Protein AF-A0A957KN33-F1 (afdb_monomer)

Radius of gyration: 26.56 Å; Cα contacts (8 Å, |Δi|>4): 123; chains: 1; bounding box: 56×55×75 Å

Nearest PDB structures (foldseek):
  5yep-assembly1_A  TM=6.067E-01  e=7.619E-02  Shewanella oneidensis MR-1
  9f9u-assembly1_A  TM=5.924E-01  e=4.567E-01  Saccharolobus solfataricus P2
  5hx2-assembly1_E  TM=5.439E-01  e=9.474E-01  Tequatrovirus T4
  9fjl-assembly1_A  TM=5.019E-01  e=8.866E-01  Sulfolobus acidocaldarius DSM 639
  8v3w-assembly1_U  TM=3.384E-01  e=5.573E-01  Clostridioides difficile

Sequence (151 aa):
WGPATGALTLFITNFLAILLAGGITFMLGGLGRLAYTGDSQRMRRRSFLLIIFGTLLIAIPLSVTSYQAIDRSLETRAASQDVTAWLDGTTHSMVRVDVYGDRVLATVEGSGELRPLRDLANQLAVTLERPVRVDLRTIPSQVESSGSESP

Foldseek 3Di:
DDPVVVVVLVVVLVVLVVVVVVVVCCVVVCVVVVPDDDDDPVVVVVVVVVVVVSCCVNVVSVVVVVVVVVVQVVLQVLLVVLVQVQCPPHQKDWDGWGDDPQEIETEIEGDDDGDPVVVSQVVSCVSVVHRHDYDYHYHYDDDDDDDDDDD

Structure (mmCIF, N/CA/C/O backbone):
data_AF-A0A957KN33-F1
#
_entry.id   AF-A0A957KN33-F1
#
loop_
_atom_site.group_PDB
_atom_site.id
_atom_site.type_symbol
_atom_site.label_atom_id
_atom_site.label_alt_id
_atom_site.label_comp_id
_atom_site.label_asym_id
_atom_site.label_entity_id
_atom_site.label_seq_id
_atom_site.pdbx_PDB_ins_code
_atom_site.Cartn_x
_atom_site.Cartn_y
_atom_site.Cartn_z
_atom_site.occupancy
_atom_site.B_iso_or_equiv
_atom_site.auth_seq_id
_atom_site.auth_comp_id
_atom_site.auth_asym_id
_atom_site.auth_atom_id
_atom_site.pdbx_PDB_model_num
ATOM 1 N N . TRP A 1 1 ? 3.793 -15.470 -1.473 1.00 41.25 1 TRP A N 1
ATOM 2 C CA . TRP A 1 1 ? 4.701 -15.369 -2.634 1.00 41.25 1 TRP A CA 1
ATOM 3 C C . TRP A 1 1 ? 5.765 -14.329 -2.316 1.00 41.25 1 TRP A C 1
ATOM 5 O O . TRP A 1 1 ? 5.426 -13.270 -1.809 1.00 41.25 1 TRP A O 1
ATOM 15 N N . GLY A 1 2 ? 7.039 -14.721 -2.396 1.00 45.97 2 GLY A N 1
ATOM 16 C CA . GLY A 1 2 ? 8.109 -14.218 -1.527 1.00 45.97 2 GLY A CA 1
ATOM 17 C C . GLY A 1 2 ? 8.541 -12.757 -1.756 1.00 45.97 2 GLY A C 1
ATOM 18 O O . GLY A 1 2 ? 8.674 -12.336 -2.905 1.00 45.97 2 GLY A O 1
ATOM 19 N N . PRO A 1 3 ? 8.880 -12.005 -0.690 1.00 56.25 3 PRO A N 1
ATOM 20 C CA . PRO A 1 3 ? 9.523 -10.683 -0.771 1.00 56.25 3 PRO A CA 1
ATOM 21 C C . PRO A 1 3 ? 10.746 -10.634 -1.711 1.00 56.25 3 PRO A C 1
ATOM 23 O O . PRO A 1 3 ? 11.038 -9.599 -2.309 1.00 56.25 3 PRO A O 1
ATOM 26 N N . ALA A 1 4 ? 11.417 -11.777 -1.902 1.00 58.41 4 ALA A N 1
ATOM 27 C CA . ALA A 1 4 ? 12.562 -11.947 -2.795 1.00 58.41 4 ALA A CA 1
ATOM 28 C C . ALA A 1 4 ? 12.271 -11.570 -4.261 1.00 58.41 4 ALA A C 1
ATOM 30 O O . ALA A 1 4 ? 13.113 -10.957 -4.911 1.00 58.41 4 ALA A O 1
ATOM 31 N N . THR A 1 5 ? 11.074 -11.867 -4.778 1.00 61.34 5 THR A N 1
ATOM 32 C CA . THR A 1 5 ? 10.698 -11.529 -6.165 1.00 61.34 5 THR A CA 1
ATOM 33 C C . THR A 1 5 ? 10.551 -10.019 -6.384 1.00 61.34 5 THR A C 1
ATOM 35 O O . THR A 1 5 ? 10.922 -9.509 -7.442 1.00 61.34 5 THR A O 1
ATOM 38 N N . GLY A 1 6 ? 10.079 -9.280 -5.373 1.00 65.88 6 GLY A N 1
ATOM 39 C CA . GLY A 1 6 ? 9.975 -7.818 -5.435 1.00 65.88 6 GLY A CA 1
ATOM 40 C C . GLY A 1 6 ? 11.347 -7.142 -5.412 1.00 65.88 6 GLY A C 1
ATOM 41 O O . GLY A 1 6 ? 11.636 -6.293 -6.254 1.00 65.88 6 GLY A O 1
ATOM 42 N N . ALA A 1 7 ? 12.225 -7.584 -4.506 1.00 72.38 7 ALA A N 1
ATOM 43 C CA . ALA A 1 7 ? 13.596 -7.084 -4.418 1.00 72.38 7 ALA A CA 1
ATOM 44 C C . ALA A 1 7 ? 14.404 -7.369 -5.697 1.00 72.38 7 ALA A C 1
ATOM 46 O O . ALA A 1 7 ? 15.104 -6.485 -6.186 1.00 72.38 7 ALA A O 1
ATOM 47 N N . LEU A 1 8 ? 14.255 -8.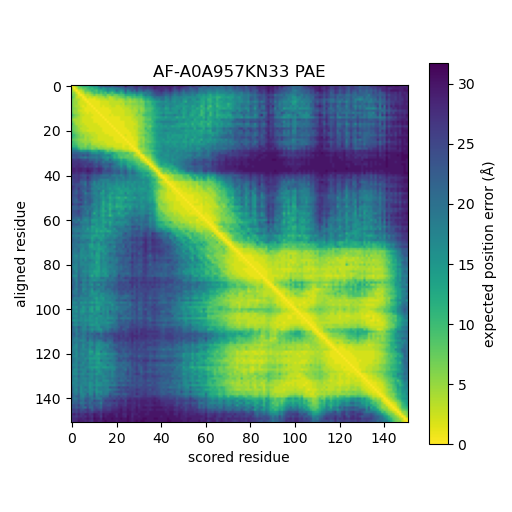563 -6.283 1.00 72.00 8 LEU A N 1
ATOM 48 C CA . LEU A 1 8 ? 14.900 -8.933 -7.546 1.00 72.00 8 LEU A CA 1
ATOM 49 C C . LEU A 1 8 ? 14.434 -8.049 -8.712 1.00 72.00 8 LEU A C 1
ATOM 51 O O . LEU A 1 8 ? 15.248 -7.616 -9.522 1.00 72.00 8 LEU A O 1
ATOM 55 N N . THR A 1 9 ? 13.137 -7.746 -8.782 1.00 75.19 9 THR A N 1
ATOM 56 C CA . THR A 1 9 ? 12.571 -6.896 -9.843 1.00 75.19 9 THR A CA 1
ATOM 57 C C . THR A 1 9 ? 13.095 -5.462 -9.745 1.00 75.19 9 THR A C 1
ATOM 59 O O . THR A 1 9 ? 13.512 -4.880 -10.750 1.00 75.19 9 THR A O 1
ATOM 62 N N . LEU A 1 10 ? 13.142 -4.902 -8.532 1.00 76.38 10 LEU A N 1
ATOM 63 C CA . LEU A 1 10 ? 13.709 -3.574 -8.287 1.00 76.38 10 LEU A CA 1
ATOM 64 C C . LEU A 1 10 ? 15.208 -3.551 -8.608 1.00 76.38 10 LEU A C 1
ATOM 66 O O . LEU A 1 10 ? 15.672 -2.631 -9.281 1.00 76.38 10 LEU A O 1
ATOM 70 N N . PHE A 1 11 ? 15.944 -4.587 -8.198 1.00 73.81 11 PHE A N 1
ATOM 71 C CA . PHE A 1 11 ? 17.362 -4.745 -8.512 1.00 73.81 11 PHE A CA 1
ATOM 72 C C . PHE A 1 11 ? 17.612 -4.769 -10.022 1.00 73.81 11 PHE A C 1
ATOM 74 O O . PHE A 1 11 ? 18.421 -3.987 -10.510 1.00 73.81 11 PHE A O 1
ATOM 81 N N . ILE A 1 12 ? 16.886 -5.603 -10.773 1.00 75.81 12 ILE A N 1
ATOM 82 C CA . ILE A 1 12 ? 17.022 -5.687 -12.234 1.00 75.81 12 ILE A CA 1
ATOM 83 C C . ILE A 1 12 ? 16.705 -4.336 -12.881 1.00 75.81 12 ILE A C 1
ATOM 85 O O . ILE A 1 12 ? 17.443 -3.895 -13.757 1.00 75.81 12 ILE A O 1
ATOM 89 N N . THR A 1 13 ? 15.661 -3.645 -12.420 1.00 74.50 13 THR A N 1
ATO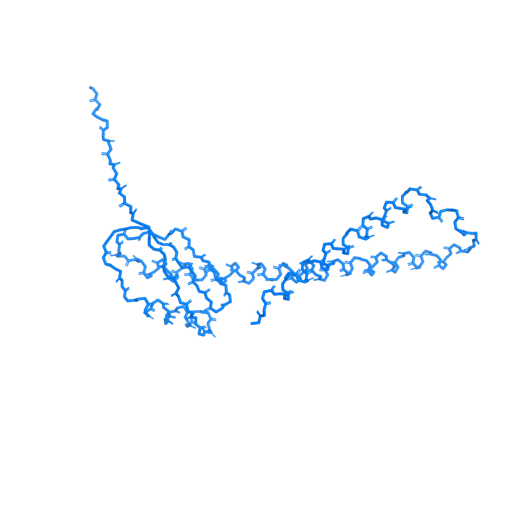M 90 C CA . THR A 1 13 ? 15.278 -2.330 -12.956 1.00 74.50 13 THR A CA 1
ATOM 91 C C . THR A 1 13 ? 16.373 -1.287 -12.719 1.00 74.50 13 THR A C 1
ATOM 93 O O . THR A 1 13 ? 16.763 -0.572 -13.643 1.00 74.50 13 THR A O 1
ATOM 96 N N . ASN A 1 14 ? 16.908 -1.220 -11.497 1.00 76.69 14 ASN A N 1
ATOM 97 C CA . ASN A 1 14 ? 17.968 -0.280 -11.140 1.00 76.69 14 ASN A CA 1
ATOM 98 C C . ASN A 1 14 ? 19.281 -0.591 -11.881 1.00 76.69 14 ASN A C 1
ATOM 100 O O . ASN A 1 14 ? 19.891 0.304 -12.463 1.00 76.69 14 ASN A O 1
ATOM 104 N N . PHE A 1 15 ? 19.662 -1.869 -11.946 1.00 75.25 15 PHE A N 1
ATOM 105 C CA . PHE A 1 15 ? 20.829 -2.347 -12.687 1.00 75.25 15 PHE A CA 1
ATOM 106 C C . PHE A 1 15 ? 20.764 -1.950 -14.167 1.00 75.25 15 PHE A C 1
ATOM 108 O O . PHE A 1 15 ? 21.731 -1.438 -14.731 1.00 75.25 15 PHE A O 1
ATOM 115 N N . LEU A 1 16 ? 19.600 -2.117 -14.791 1.00 74.44 16 LEU A N 1
ATOM 116 C CA . LEU A 1 16 ? 19.396 -1.807 -16.201 1.00 74.44 16 LEU A CA 1
ATOM 117 C C . LEU A 1 16 ? 19.427 -0.304 -16.492 1.00 74.44 16 LEU A C 1
ATOM 119 O O . LEU A 1 16 ? 19.989 0.114 -17.506 1.00 74.44 16 LEU A O 1
ATOM 123 N N . ALA A 1 17 ? 18.881 0.509 -15.583 1.00 76.19 17 ALA A N 1
ATOM 124 C CA . ALA A 1 17 ? 18.968 1.963 -15.660 1.00 76.19 17 ALA A CA 1
ATOM 125 C C . ALA A 1 17 ? 20.428 2.445 -15.607 1.00 76.19 17 ALA A C 1
ATOM 127 O O . ALA A 1 17 ? 20.815 3.299 -16.405 1.00 76.19 17 ALA A O 1
ATOM 128 N N . ILE A 1 18 ? 21.257 1.856 -14.734 1.00 75.62 18 ILE A N 1
ATOM 129 C CA . ILE A 1 18 ? 22.694 2.166 -14.649 1.00 7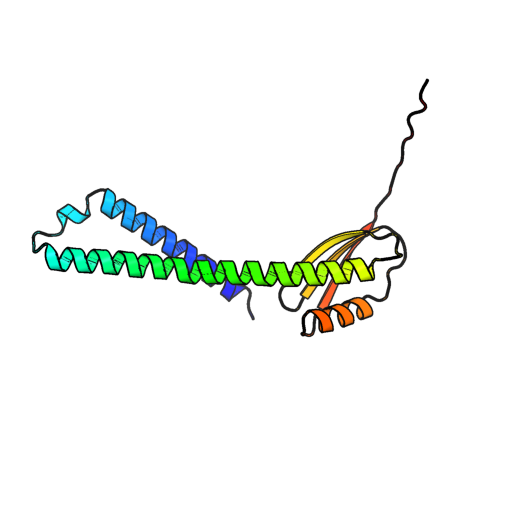5.62 18 ILE A CA 1
ATOM 130 C C . ILE A 1 18 ? 23.419 1.760 -15.936 1.00 75.62 18 ILE A C 1
ATOM 132 O O . ILE A 1 18 ? 24.187 2.557 -16.475 1.00 75.62 18 ILE A O 1
ATOM 136 N N . LEU A 1 19 ? 23.159 0.560 -16.470 1.00 73.44 19 LEU A N 1
ATOM 137 C CA . LEU A 1 19 ? 23.760 0.116 -17.734 1.00 73.44 19 LEU A CA 1
ATOM 138 C C . LEU A 1 19 ? 23.410 1.051 -18.899 1.00 73.44 19 LEU A C 1
ATOM 140 O O . LEU A 1 19 ? 24.278 1.369 -19.712 1.00 73.44 19 LEU A O 1
ATOM 144 N N . LEU A 1 20 ? 22.165 1.530 -18.966 1.00 71.44 20 LEU A N 1
ATOM 145 C CA . LEU A 1 20 ? 21.734 2.478 -19.993 1.00 71.44 20 LEU A CA 1
ATOM 146 C C . LEU A 1 20 ? 22.341 3.866 -19.804 1.00 71.44 20 LEU A C 1
ATOM 148 O O . LEU A 1 20 ? 22.833 4.437 -20.774 1.00 71.44 20 LEU A O 1
ATOM 152 N N . ALA A 1 21 ? 22.373 4.392 -18.579 1.00 72.62 21 ALA A N 1
ATOM 153 C CA . ALA A 1 21 ? 23.037 5.660 -18.285 1.00 72.62 21 ALA A CA 1
ATOM 154 C C . ALA A 1 21 ? 24.532 5.601 -18.642 1.00 72.62 21 ALA A C 1
ATOM 156 O O . ALA A 1 21 ? 25.053 6.514 -19.286 1.00 72.62 21 ALA A O 1
ATOM 157 N N . GLY A 1 22 ? 25.203 4.493 -18.309 1.00 66.56 22 GLY A N 1
ATOM 158 C CA . GLY A 1 22 ? 26.578 4.215 -18.712 1.00 66.56 22 GLY A CA 1
ATOM 159 C C . GLY A 1 22 ? 26.726 4.177 -20.232 1.00 66.56 22 GLY A C 1
ATOM 160 O O . GLY A 1 22 ? 27.554 4.899 -20.779 1.00 66.56 22 GLY A O 1
ATOM 161 N N . GLY A 1 23 ? 25.879 3.419 -20.932 1.00 69.50 23 GLY A N 1
ATOM 162 C CA . GLY A 1 23 ? 25.887 3.325 -22.395 1.00 69.50 23 GLY A CA 1
ATOM 163 C C . GLY A 1 23 ? 25.672 4.670 -23.097 1.00 69.50 23 GLY A C 1
ATOM 164 O O . GLY A 1 23 ? 26.407 5.003 -24.026 1.00 69.50 23 GLY A O 1
ATOM 165 N N . ILE A 1 24 ? 24.725 5.480 -22.618 1.00 68.38 24 ILE A N 1
ATOM 166 C CA . ILE A 1 24 ? 24.477 6.841 -23.118 1.00 68.38 24 ILE A CA 1
ATOM 167 C C . ILE A 1 24 ? 25.696 7.730 -22.861 1.00 68.38 24 ILE A C 1
ATOM 169 O O . ILE A 1 24 ? 26.136 8.435 -23.765 1.00 68.38 24 ILE A O 1
ATOM 173 N N . THR A 1 25 ? 26.285 7.666 -21.666 1.00 63.81 25 THR A N 1
ATOM 174 C CA . THR A 1 25 ? 27.479 8.452 -21.317 1.00 63.81 25 THR A CA 1
ATOM 175 C C . THR A 1 25 ? 28.684 8.054 -22.177 1.00 63.81 25 THR A C 1
ATOM 177 O O . THR A 1 25 ? 29.382 8.928 -22.681 1.00 63.81 25 THR A O 1
ATOM 180 N N . PHE A 1 26 ? 28.889 6.758 -22.443 1.00 64.31 26 PHE A N 1
ATOM 181 C CA . PHE A 1 26 ? 29.913 6.255 -23.371 1.00 64.31 26 PHE A CA 1
ATOM 182 C C . PHE A 1 26 ? 29.673 6.717 -24.817 1.00 64.31 26 PHE A C 1
ATOM 184 O O . PHE A 1 26 ? 30.621 7.059 -25.530 1.00 64.31 26 PHE A O 1
ATOM 191 N N . MET A 1 27 ? 28.411 6.743 -25.253 1.00 62.50 27 MET A N 1
ATOM 192 C CA . MET A 1 27 ? 28.015 7.197 -26.588 1.00 62.50 27 MET A CA 1
ATOM 193 C C . MET A 1 27 ? 28.233 8.707 -26.760 1.00 62.50 27 MET A C 1
ATOM 195 O O . MET A 1 27 ? 28.799 9.133 -27.768 1.00 62.50 27 MET A O 1
ATOM 199 N N . LEU A 1 28 ? 27.841 9.507 -25.763 1.00 62.25 28 LEU A N 1
ATOM 200 C CA . LEU A 1 28 ? 28.066 10.955 -25.722 1.00 62.25 28 LEU A CA 1
ATOM 201 C C . LEU A 1 28 ? 29.553 11.302 -25.582 1.00 62.25 28 LEU A C 1
ATOM 203 O O . LEU A 1 28 ? 30.020 12.240 -26.222 1.00 62.25 28 LEU A O 1
ATOM 207 N N . GLY A 1 29 ? 30.310 10.506 -24.822 1.00 64.06 29 GLY A N 1
ATOM 208 C CA . GLY A 1 29 ? 31.757 10.645 -24.635 1.00 64.06 29 GLY A CA 1
ATOM 209 C C . GLY A 1 29 ? 32.594 10.354 -25.886 1.00 64.06 29 GLY A C 1
ATOM 210 O O . GLY A 1 29 ? 33.813 10.478 -25.850 1.00 64.06 29 GLY A O 1
ATOM 211 N N . GLY A 1 30 ? 31.972 9.969 -27.005 1.00 56.09 30 GLY A N 1
ATOM 212 C CA . GLY A 1 30 ? 32.649 9.855 -28.298 1.00 56.09 30 GLY A CA 1
ATOM 213 C C . GLY A 1 30 ? 33.527 8.612 -28.468 1.00 56.09 30 GLY A C 1
ATOM 214 O O . GLY A 1 30 ? 34.089 8.422 -29.545 1.00 56.09 30 GLY A O 1
ATOM 215 N N . LEU A 1 31 ? 33.581 7.717 -27.478 1.00 54.41 31 LEU A N 1
ATOM 216 C CA . LEU A 1 31 ? 34.335 6.457 -27.545 1.00 54.41 31 LEU A CA 1
ATOM 217 C C . LEU A 1 31 ? 33.799 5.508 -28.634 1.00 54.41 31 LEU A C 1
ATOM 219 O O . LEU A 1 31 ? 34.552 4.718 -29.195 1.00 54.41 31 LEU A O 1
ATOM 223 N N . GLY A 1 32 ? 32.527 5.655 -29.027 1.00 51.69 32 GLY A N 1
ATOM 224 C CA . GLY A 1 32 ? 31.946 4.948 -30.175 1.00 51.69 32 GLY A CA 1
ATOM 225 C C . GLY A 1 32 ? 32.521 5.358 -31.541 1.00 51.69 32 GLY A C 1
ATOM 226 O O . GLY A 1 32 ? 32.385 4.600 -32.499 1.00 51.69 32 GLY A O 1
ATOM 227 N N . ARG A 1 33 ? 33.192 6.520 -31.653 1.00 50.16 33 ARG A N 1
ATOM 228 C CA . ARG A 1 33 ? 33.846 6.960 -32.904 1.00 50.16 33 ARG A CA 1
ATOM 229 C C . ARG A 1 33 ? 35.186 6.277 -33.158 1.00 50.16 33 ARG A C 1
ATOM 231 O O . ARG A 1 33 ? 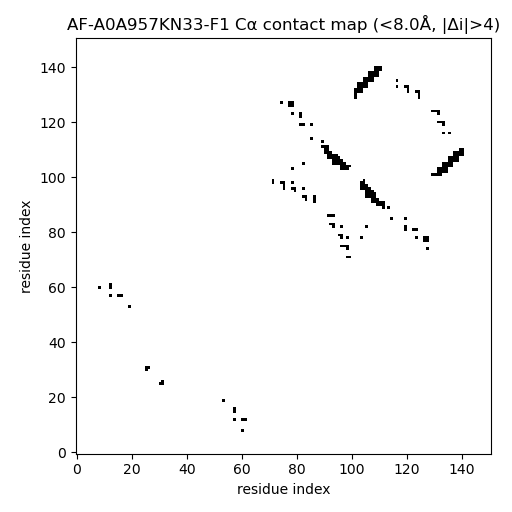35.606 6.245 -34.308 1.00 50.16 33 ARG A O 1
ATOM 238 N N . LEU A 1 34 ? 35.837 5.719 -32.131 1.00 50.84 34 LEU A N 1
ATOM 239 C CA . LEU A 1 34 ? 37.075 4.954 -32.322 1.00 50.84 34 LEU A CA 1
ATOM 240 C C . LEU A 1 34 ? 36.827 3.573 -32.945 1.00 50.84 34 LEU A C 1
ATOM 242 O O . LEU A 1 34 ? 37.780 2.936 -33.381 1.00 50.84 34 LEU A O 1
ATOM 246 N N . ALA A 1 35 ? 35.575 3.105 -32.985 1.00 50.94 35 ALA A N 1
ATOM 247 C CA . ALA A 1 35 ? 35.292 1.729 -33.353 1.00 50.94 35 ALA A CA 1
ATOM 248 C C . ALA A 1 35 ? 35.113 1.495 -34.864 1.00 50.94 35 ALA A C 1
ATOM 250 O O . ALA A 1 35 ? 35.633 0.490 -35.326 1.00 50.94 35 ALA A O 1
ATOM 251 N N . TYR A 1 36 ? 34.406 2.326 -35.654 1.00 52.56 36 TYR A N 1
ATOM 252 C CA . TYR A 1 36 ? 34.016 1.866 -37.004 1.00 52.56 36 TYR A CA 1
ATOM 253 C C . TYR A 1 36 ? 33.762 2.924 -38.092 1.00 52.56 36 TYR A C 1
ATOM 255 O O . TYR A 1 36 ? 32.920 3.814 -37.974 1.00 52.56 36 TYR A O 1
ATOM 263 N N . THR A 1 37 ? 34.435 2.690 -39.220 1.00 53.28 37 THR A N 1
ATOM 264 C CA . THR A 1 37 ? 34.276 3.274 -40.557 1.00 53.28 37 THR A CA 1
ATOM 265 C C . THR A 1 37 ? 33.320 2.379 -41.372 1.00 53.28 37 THR A C 1
ATOM 267 O O . THR A 1 37 ? 33.666 1.232 -41.641 1.00 53.28 37 THR A O 1
ATOM 270 N N . GLY A 1 38 ? 32.125 2.847 -41.773 1.00 52.72 38 GLY A N 1
ATOM 271 C CA . GLY A 1 38 ? 31.290 2.129 -42.762 1.00 52.72 38 GLY A CA 1
ATOM 272 C C . GLY A 1 38 ? 29.758 2.276 -42.662 1.00 52.72 38 GLY A C 1
ATOM 273 O O . GLY A 1 38 ? 29.147 1.852 -41.688 1.00 52.72 38 GLY A O 1
ATOM 274 N N . ASP A 1 39 ? 29.169 2.805 -43.742 1.00 56.44 39 ASP A N 1
ATOM 275 C CA . ASP A 1 39 ? 27.773 2.715 -44.232 1.00 56.44 39 ASP A CA 1
ATOM 276 C C . ASP A 1 39 ? 26.603 3.243 -43.349 1.00 56.44 39 ASP A C 1
ATOM 278 O O . ASP A 1 39 ? 26.124 2.623 -42.395 1.00 56.44 39 ASP A O 1
ATOM 282 N N . SER A 1 40 ? 26.082 4.420 -43.720 1.00 62.12 40 SER A N 1
ATOM 283 C CA . SER A 1 40 ? 25.270 5.330 -42.887 1.00 62.12 40 SER A CA 1
ATOM 284 C C . SER A 1 40 ? 23.769 5.002 -42.780 1.00 62.12 40 SER A C 1
ATOM 286 O O . SER A 1 40 ? 23.130 5.342 -41.781 1.00 62.12 40 SER A O 1
ATOM 288 N N . GLN A 1 41 ? 23.176 4.316 -43.762 1.00 5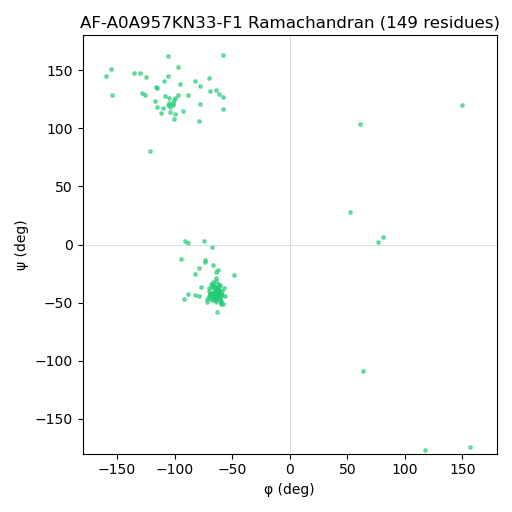7.41 41 GLN A N 1
ATOM 289 C CA . GLN A 1 41 ? 21.728 4.026 -43.800 1.00 57.41 41 GLN A CA 1
ATOM 290 C C . GLN A 1 41 ? 21.324 2.856 -42.888 1.00 57.41 41 GLN A C 1
ATOM 292 O O . GLN A 1 41 ? 20.354 2.941 -42.128 1.00 57.41 41 GLN A O 1
ATOM 297 N N . ARG A 1 42 ? 22.098 1.763 -42.906 1.00 59.28 42 ARG A N 1
ATOM 298 C CA . ARG A 1 42 ? 21.871 0.590 -42.039 1.00 59.28 42 ARG A CA 1
ATOM 299 C C . ARG A 1 42 ? 22.115 0.926 -40.567 1.00 59.28 42 ARG A C 1
ATOM 301 O O . ARG A 1 42 ? 21.413 0.417 -39.694 1.00 59.28 42 ARG A O 1
ATOM 308 N N . MET A 1 43 ? 23.051 1.838 -40.311 1.00 56.66 43 MET A N 1
ATOM 309 C CA . MET A 1 43 ? 23.360 2.354 -38.980 1.00 56.66 43 MET A CA 1
ATOM 310 C C . MET A 1 43 ? 22.172 3.111 -38.377 1.00 56.66 43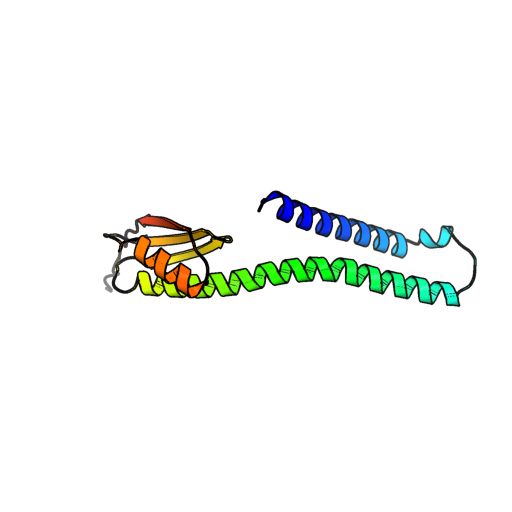 MET A C 1
ATOM 312 O O . MET A 1 43 ? 21.775 2.830 -37.250 1.00 56.66 43 MET A O 1
ATOM 316 N N . ARG A 1 44 ? 21.531 4.001 -39.150 1.00 60.84 44 ARG A N 1
ATOM 317 C CA . ARG A 1 44 ? 20.404 4.816 -38.669 1.00 60.84 44 ARG A CA 1
ATOM 318 C C . ARG A 1 44 ? 19.212 3.959 -38.230 1.00 60.84 44 ARG A C 1
ATOM 320 O O . ARG A 1 44 ? 18.615 4.224 -37.190 1.00 60.84 44 ARG A O 1
ATOM 327 N N . ARG A 1 45 ? 18.914 2.884 -38.974 1.00 64.12 45 ARG A N 1
ATOM 328 C CA . ARG A 1 45 ? 17.886 1.896 -38.591 1.00 64.12 45 ARG A CA 1
ATOM 329 C C . ARG A 1 45 ? 18.264 1.116 -37.329 1.00 64.12 45 ARG A C 1
ATOM 331 O O . ARG A 1 45 ? 17.406 0.919 -36.476 1.00 64.12 45 ARG A O 1
ATOM 338 N N . ARG A 1 46 ? 19.529 0.707 -37.176 1.00 60.78 46 ARG A N 1
ATOM 339 C CA . ARG A 1 46 ? 20.001 -0.006 -35.972 1.00 60.78 46 ARG A CA 1
ATOM 340 C C . ARG A 1 46 ? 19.968 0.872 -34.722 1.00 60.78 46 ARG A C 1
ATOM 342 O O . ARG A 1 46 ? 19.513 0.408 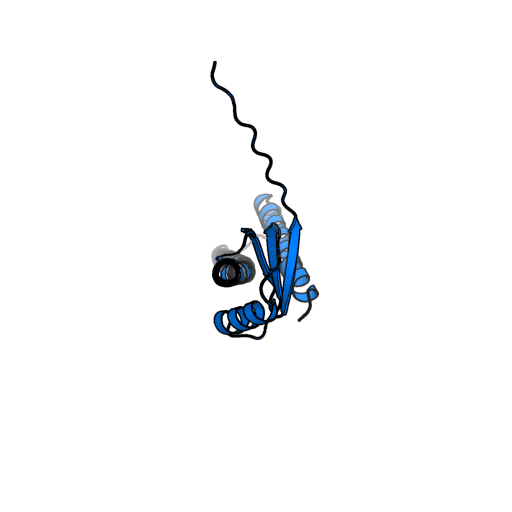-33.684 1.00 60.78 46 ARG A O 1
ATOM 349 N N . SER A 1 47 ? 20.375 2.136 -34.823 1.00 61.50 47 SER A N 1
ATOM 350 C CA . SER A 1 47 ? 20.297 3.089 -33.709 1.00 61.50 47 SER A CA 1
ATOM 351 C C . SER A 1 47 ? 18.852 3.365 -33.290 1.00 61.50 47 SER A C 1
ATOM 353 O O . SER A 1 47 ? 18.560 3.391 -32.101 1.00 61.50 47 SER A O 1
ATOM 355 N N . PHE A 1 48 ? 17.932 3.507 -34.249 1.00 67.81 48 PHE A N 1
ATOM 356 C CA . PHE A 1 48 ? 16.513 3.710 -33.947 1.00 67.81 48 PHE A CA 1
ATOM 357 C C . PHE A 1 48 ? 15.883 2.484 -33.264 1.00 67.81 48 PHE A C 1
ATOM 359 O O . PHE A 1 48 ? 15.157 2.631 -32.284 1.00 67.81 48 PHE A O 1
ATOM 366 N N . LEU A 1 49 ? 16.225 1.272 -33.721 1.00 67.06 49 LEU A N 1
ATOM 367 C CA . LEU A 1 49 ? 15.803 0.028 -33.070 1.00 67.06 49 LEU A CA 1
ATOM 368 C C . LEU A 1 49 ? 16.360 -0.091 -31.646 1.00 67.06 49 LEU A C 1
ATOM 370 O O . LEU A 1 49 ? 15.612 -0.446 -30.744 1.00 67.06 49 LEU A O 1
ATOM 374 N N . LEU A 1 50 ? 17.631 0.254 -31.417 1.00 66.94 50 LEU A N 1
ATOM 375 C CA . LEU A 1 50 ? 18.227 0.248 -30.076 1.00 66.94 50 LEU A CA 1
ATOM 376 C C . LEU A 1 50 ? 17.537 1.224 -29.118 1.00 66.94 50 LEU A C 1
ATOM 378 O O . LEU A 1 50 ? 17.321 0.871 -27.963 1.00 66.94 50 LEU A O 1
ATOM 382 N N . ILE A 1 51 ? 17.157 2.416 -29.590 1.00 67.12 51 ILE A N 1
ATOM 383 C CA . ILE A 1 51 ? 16.406 3.385 -28.780 1.00 67.12 51 ILE A CA 1
ATOM 384 C C . ILE A 1 51 ? 15.031 2.817 -28.426 1.00 67.12 51 ILE A C 1
ATOM 386 O O . ILE A 1 51 ? 14.685 2.796 -27.253 1.00 67.12 51 ILE A O 1
ATOM 390 N N . ILE A 1 52 ? 14.278 2.289 -29.398 1.00 71.44 52 ILE A N 1
ATOM 391 C CA . ILE A 1 52 ? 12.953 1.697 -29.142 1.00 71.44 52 ILE A CA 1
ATOM 392 C C . ILE A 1 52 ? 13.049 0.534 -28.153 1.00 71.44 52 ILE A C 1
ATOM 394 O O . ILE A 1 52 ? 12.294 0.496 -27.184 1.00 71.44 52 ILE A O 1
ATOM 398 N N . PHE A 1 53 ? 13.982 -0.396 -28.371 1.00 71.50 53 PHE A N 1
ATOM 399 C CA . PHE A 1 53 ? 14.177 -1.527 -27.467 1.00 71.50 53 PHE A CA 1
ATOM 400 C C . PHE A 1 53 ? 14.616 -1.060 -26.080 1.00 71.50 53 PHE A C 1
ATOM 402 O O . PHE A 1 53 ? 14.052 -1.530 -25.101 1.00 71.50 53 PHE A O 1
ATOM 409 N N . GLY A 1 54 ? 15.544 -0.104 -25.978 1.00 66.94 54 GLY A N 1
ATOM 410 C CA . GLY A 1 54 ? 15.968 0.480 -24.704 1.00 66.94 54 GLY A CA 1
ATOM 411 C C . GLY A 1 54 ? 14.830 1.188 -23.965 1.00 66.94 54 GLY A C 1
ATOM 412 O O . GLY A 1 54 ? 14.677 1.015 -22.758 1.00 66.94 54 GLY A O 1
ATOM 413 N N . THR A 1 55 ? 13.979 1.925 -24.682 1.00 68.56 55 THR A N 1
ATOM 414 C CA . THR A 1 55 ? 12.793 2.572 -24.113 1.00 68.56 55 THR A CA 1
ATOM 415 C C . THR A 1 55 ? 11.771 1.545 -23.640 1.00 68.56 55 THR A C 1
ATOM 417 O O . THR A 1 55 ? 11.314 1.668 -22.511 1.00 68.56 55 THR A O 1
ATOM 420 N N . LEU A 1 56 ? 11.439 0.515 -24.430 1.00 72.50 56 LEU A N 1
ATOM 421 C CA . LEU A 1 56 ? 10.523 -0.553 -23.996 1.00 72.50 56 LEU A CA 1
ATOM 422 C C . LEU A 1 56 ? 11.066 -1.308 -22.778 1.00 72.50 56 LEU A C 1
ATOM 424 O O . LEU A 1 56 ? 10.327 -1.604 -21.845 1.00 72.50 56 LEU A O 1
ATOM 428 N N . LEU A 1 57 ? 12.365 -1.580 -22.777 1.00 69.44 57 LEU A N 1
ATOM 429 C CA . LEU A 1 57 ? 13.066 -2.291 -21.718 1.00 69.44 57 LEU A CA 1
ATOM 430 C C . LEU A 1 57 ? 13.048 -1.524 -20.380 1.00 69.44 57 LEU A C 1
ATOM 432 O O . LEU A 1 57 ? 12.986 -2.162 -19.335 1.00 69.44 57 LEU A O 1
ATOM 436 N N . ILE A 1 58 ? 13.036 -0.183 -20.396 1.00 63.12 58 ILE A N 1
ATOM 437 C CA . ILE A 1 58 ? 12.790 0.646 -19.197 1.00 63.12 58 ILE A CA 1
ATOM 438 C C . ILE A 1 58 ? 11.286 0.779 -18.909 1.00 63.12 58 ILE A C 1
ATOM 440 O O . ILE A 1 58 ? 10.857 0.689 -17.759 1.00 63.12 58 ILE A O 1
ATOM 444 N N . ALA A 1 59 ? 10.475 1.014 -19.941 1.00 64.31 59 ALA A N 1
ATOM 445 C CA . ALA A 1 59 ? 9.061 1.339 -19.800 1.00 64.31 59 ALA A CA 1
ATOM 446 C C . ALA A 1 59 ? 8.240 0.173 -19.241 1.00 64.31 59 ALA A C 1
ATOM 448 O O . ALA A 1 59 ? 7.319 0.412 -18.468 1.00 64.31 59 ALA A O 1
ATOM 449 N N . ILE A 1 60 ? 8.570 -1.077 -19.580 1.00 66.62 60 ILE A N 1
ATOM 450 C CA . ILE A 1 60 ? 7.873 -2.266 -19.065 1.00 66.62 60 ILE A CA 1
ATOM 451 C C . ILE A 1 60 ? 8.025 -2.401 -17.537 1.00 66.62 60 ILE A C 1
ATOM 453 O O . ILE A 1 60 ? 6.998 -2.405 -16.856 1.00 66.62 60 ILE A O 1
ATOM 457 N N . PRO A 1 61 ? 9.239 -2.483 -16.954 1.00 55.81 61 PRO A N 1
ATOM 458 C CA . PRO A 1 61 ? 9.387 -2.591 -15.505 1.00 55.81 61 PRO A CA 1
ATOM 459 C C . PRO A 1 61 ? 8.861 -1.349 -14.785 1.00 55.81 61 PRO A C 1
ATOM 461 O O . PRO A 1 61 ? 8.211 -1.493 -13.752 1.00 55.81 61 PRO A O 1
ATOM 464 N N . LEU A 1 62 ? 9.035 -0.153 -15.362 1.00 60.03 62 LEU A N 1
ATOM 465 C CA . LEU A 1 62 ? 8.449 1.067 -14.810 1.00 60.03 62 LEU A CA 1
ATOM 466 C C . LEU A 1 62 ? 6.916 0.972 -14.758 1.00 60.03 62 LEU A C 1
ATOM 468 O O . LEU A 1 62 ? 6.322 1.238 -13.717 1.00 60.03 62 LEU A O 1
ATOM 472 N N . SER A 1 63 ? 6.284 0.489 -15.830 1.00 59.66 63 SER A N 1
ATOM 473 C CA . SER A 1 63 ? 4.835 0.265 -15.874 1.00 59.66 63 SER A CA 1
ATOM 474 C C . SER A 1 63 ? 4.397 -0.739 -14.811 1.00 59.66 63 SER A C 1
ATOM 476 O O . SER A 1 63 ? 3.449 -0.473 -14.082 1.00 59.66 63 SER A O 1
ATOM 478 N N . VAL A 1 64 ? 5.114 -1.855 -14.648 1.00 56.97 64 VAL A N 1
ATOM 479 C CA . VAL A 1 64 ? 4.818 -2.855 -13.607 1.00 56.97 64 VAL A CA 1
ATOM 480 C C . VAL A 1 64 ? 4.945 -2.256 -12.201 1.00 56.97 64 VAL A C 1
ATOM 482 O O . VAL A 1 64 ? 4.086 -2.511 -11.355 1.00 56.97 64 VAL A O 1
ATOM 485 N N . THR A 1 65 ? 5.961 -1.423 -11.945 1.00 57.28 65 THR A N 1
ATOM 486 C CA . THR A 1 65 ? 6.086 -0.713 -10.660 1.00 57.28 65 THR A CA 1
ATOM 487 C C . THR A 1 65 ? 4.961 0.300 -10.441 1.00 57.28 65 THR A C 1
ATOM 489 O O . THR A 1 65 ? 4.463 0.417 -9.323 1.00 57.28 65 THR A O 1
ATOM 492 N N . SER A 1 66 ? 4.500 0.977 -11.498 1.00 52.38 66 SER A N 1
ATOM 493 C CA . SER A 1 66 ? 3.366 1.902 -11.434 1.00 52.38 66 SER A CA 1
ATOM 494 C C . SER A 1 66 ? 2.041 1.180 -11.176 1.00 52.38 66 SER A C 1
ATOM 496 O O . SER A 1 66 ? 1.284 1.630 -10.322 1.00 52.38 66 SER A O 1
ATOM 498 N N . TYR A 1 67 ? 1.777 0.041 -11.825 1.00 49.72 67 TYR A N 1
ATOM 499 C CA . TYR A 1 67 ? 0.561 -0.750 -11.587 1.00 49.72 67 TYR A CA 1
ATOM 500 C C . TYR A 1 67 ? 0.473 -1.245 -10.138 1.00 49.72 67 TYR A C 1
ATOM 502 O O . TYR A 1 67 ? -0.553 -1.063 -9.490 1.00 49.72 67 TYR A O 1
ATOM 510 N N . GLN A 1 68 ? 1.573 -1.763 -9.579 1.00 53.88 68 GLN A N 1
ATOM 511 C CA . GLN A 1 68 ? 1.601 -2.200 -8.177 1.00 53.88 68 GLN A CA 1
ATOM 512 C C . GLN A 1 68 ? 1.386 -1.049 -7.180 1.00 53.88 68 GLN A C 1
ATOM 514 O O . GLN A 1 68 ? 0.876 -1.281 -6.085 1.00 53.88 68 GLN A O 1
ATOM 519 N N . ALA A 1 69 ? 1.774 0.181 -7.530 1.00 56.34 69 ALA A N 1
ATOM 520 C CA . ALA A 1 69 ? 1.524 1.360 -6.703 1.00 56.34 69 ALA A CA 1
ATOM 521 C C . ALA A 1 69 ? 0.065 1.845 -6.802 1.00 56.34 69 ALA A C 1
ATOM 523 O O . ALA A 1 69 ? -0.504 2.277 -5.798 1.00 56.34 69 ALA A O 1
ATOM 524 N N . ILE A 1 70 ? -0.543 1.757 -7.989 1.00 57.12 70 ILE A N 1
ATOM 525 C CA . ILE A 1 70 ? -1.922 2.200 -8.241 1.00 57.12 70 ILE A CA 1
ATOM 526 C C . ILE A 1 70 ? -2.935 1.253 -7.587 1.00 57.12 70 ILE A C 1
ATOM 528 O O . ILE A 1 70 ? -3.802 1.737 -6.857 1.00 57.12 70 ILE A O 1
ATOM 532 N N . ASP A 1 71 ? -2.787 -0.066 -7.751 1.00 59.69 71 ASP A N 1
ATOM 533 C CA . ASP A 1 71 ? -3.696 -1.047 -7.130 1.00 59.69 71 ASP A CA 1
ATOM 534 C C . ASP A 1 71 ? -3.666 -0.943 -5.603 1.00 59.69 71 ASP A C 1
ATOM 536 O O . ASP A 1 71 ? -4.708 -0.870 -4.953 1.00 59.69 71 ASP A O 1
ATOM 540 N N . ARG A 1 72 ? -2.470 -0.793 -5.015 1.00 60.12 72 ARG A N 1
ATOM 541 C CA . ARG A 1 72 ? -2.333 -0.556 -3.570 1.00 60.12 72 ARG A CA 1
ATOM 542 C C . ARG A 1 72 ? -3.021 0.725 -3.120 1.00 60.12 72 ARG A C 1
ATOM 544 O O . ARG A 1 72 ? -3.537 0.760 -2.008 1.00 60.12 72 ARG A O 1
ATOM 551 N N . SER A 1 73 ? -3.036 1.776 -3.940 1.00 62.47 73 SER A N 1
ATOM 552 C CA . SER A 1 73 ? -3.699 3.034 -3.587 1.00 62.47 73 SER A CA 1
ATOM 553 C C . SER A 1 73 ? -5.221 2.891 -3.570 1.00 62.47 73 SER A C 1
ATOM 555 O O . SER A 1 73 ? -5.863 3.411 -2.659 1.00 62.47 73 SER A O 1
ATOM 557 N N . LEU A 1 74 ? -5.795 2.161 -4.530 1.00 71.12 74 LEU A N 1
ATOM 558 C CA . LEU A 1 74 ? -7.235 1.894 -4.577 1.00 71.12 74 LEU A CA 1
ATOM 559 C C . LEU A 1 74 ? -7.675 0.997 -3.415 1.00 71.12 74 LEU A C 1
ATOM 561 O O . LEU A 1 74 ? -8.603 1.356 -2.691 1.00 71.12 74 LEU A O 1
ATOM 565 N N . GLU A 1 75 ? -6.954 -0.098 -3.171 1.00 76.69 75 GLU A N 1
ATOM 566 C CA . GLU A 1 75 ? -7.226 -1.006 -2.050 1.00 76.69 75 GLU A CA 1
ATOM 567 C C . GLU A 1 75 ? -7.068 -0.308 -0.695 1.00 76.69 75 GLU A C 1
ATOM 569 O O . GLU A 1 75 ? -7.905 -0.467 0.190 1.00 76.69 75 GLU A O 1
ATOM 574 N N . THR A 1 76 ? -6.030 0.520 -0.535 1.00 78.94 76 THR A N 1
ATOM 575 C CA . THR A 1 76 ? -5.810 1.277 0.707 1.00 78.94 76 THR A CA 1
ATOM 576 C C . THR A 1 76 ? -6.915 2.301 0.942 1.00 78.94 76 THR A C 1
ATOM 578 O O . THR A 1 76 ? -7.335 2.482 2.083 1.00 78.94 76 THR A O 1
ATOM 581 N N . ARG A 1 77 ? -7.424 2.959 -0.108 1.00 80.81 77 ARG A N 1
ATOM 582 C CA . ARG A 1 77 ? -8.550 3.901 0.014 1.00 80.81 77 ARG A CA 1
ATOM 583 C C . ARG A 1 77 ? -9.831 3.194 0.442 1.00 80.81 77 ARG A C 1
ATOM 585 O O . ARG A 1 77 ? -10.469 3.661 1.380 1.00 80.81 77 ARG A O 1
ATOM 592 N N . ALA A 1 78 ? -10.162 2.075 -0.200 1.00 81.94 78 ALA A N 1
ATOM 593 C CA . ALA A 1 78 ? -11.328 1.271 0.158 1.00 81.94 78 ALA A CA 1
ATOM 594 C C . ALA A 1 78 ? -11.223 0.759 1.605 1.00 81.94 78 ALA A C 1
ATOM 596 O O . ALA A 1 78 ? -12.118 0.987 2.414 1.00 81.94 78 ALA A O 1
ATOM 597 N N . ALA A 1 79 ? -10.070 0.192 1.978 1.00 81.25 79 ALA A N 1
ATOM 598 C CA . ALA A 1 79 ? -9.825 -0.276 3.339 1.00 81.25 79 ALA A CA 1
ATOM 599 C C . ALA A 1 79 ? -9.860 0.856 4.382 1.00 81.25 79 ALA A C 1
ATOM 601 O O . ALA A 1 79 ? -10.360 0.663 5.485 1.00 81.25 79 ALA A O 1
ATOM 602 N N . SER A 1 80 ? -9.361 2.049 4.047 1.00 83.88 80 SER A N 1
ATOM 603 C CA . SER A 1 80 ? -9.436 3.219 4.934 1.00 83.88 80 SER A CA 1
ATOM 604 C C . SER A 1 80 ? -10.881 3.653 5.180 1.00 83.88 80 SER A C 1
ATOM 606 O O . SER A 1 80 ? -11.223 4.060 6.290 1.00 83.88 80 SER A O 1
ATOM 608 N N . GLN A 1 81 ? -11.740 3.563 4.163 1.00 86.94 81 GLN A N 1
ATOM 609 C CA . GLN A 1 81 ? -13.154 3.902 4.284 1.00 86.94 81 GLN A CA 1
ATOM 610 C C . GLN A 1 81 ? -13.887 2.916 5.203 1.00 86.94 81 GLN A C 1
ATOM 612 O O . GLN A 1 81 ? -14.609 3.352 6.099 1.00 86.94 81 GLN A O 1
ATOM 617 N N . ASP A 1 82 ? -13.610 1.619 5.063 1.00 84.62 82 ASP A N 1
ATOM 618 C CA . ASP A 1 82 ? -14.159 0.573 5.935 1.00 84.62 82 ASP A CA 1
ATOM 619 C C . ASP A 1 82 ? -13.665 0.707 7.379 1.00 84.62 82 ASP A C 1
ATOM 621 O O . ASP A 1 82 ? -14.459 0.633 8.315 1.00 84.62 82 ASP A O 1
ATOM 625 N N . VAL A 1 83 ? -12.370 0.975 7.588 1.00 84.06 83 VAL A N 1
ATOM 626 C CA . VAL A 1 83 ? -11.821 1.224 8.932 1.00 84.06 83 VAL A CA 1
ATOM 627 C C . VAL A 1 83 ? -12.442 2.476 9.549 1.00 84.06 83 VAL A C 1
ATOM 629 O O . VAL A 1 83 ? -12.785 2.459 10.725 1.00 84.06 83 VAL A O 1
ATOM 632 N N . THR A 1 84 ? -12.650 3.543 8.773 1.00 86.12 84 THR A N 1
ATOM 633 C CA . THR A 1 84 ? -13.319 4.760 9.262 1.00 86.12 84 THR A CA 1
ATOM 634 C C . THR A 1 84 ? -14.761 4.468 9.673 1.00 86.12 84 THR A C 1
ATOM 636 O O . THR A 1 84 ? -15.169 4.846 10.768 1.00 86.12 84 THR A O 1
ATOM 639 N N . ALA A 1 85 ? -15.517 3.735 8.850 1.00 85.56 85 ALA A N 1
ATOM 640 C CA . ALA A 1 85 ? -16.882 3.323 9.178 1.00 85.56 85 ALA A CA 1
ATOM 641 C C . ALA A 1 85 ? -16.925 2.410 10.416 1.00 85.56 85 ALA A C 1
ATOM 643 O O . ALA A 1 85 ? -17.796 2.541 11.273 1.00 85.56 85 ALA A O 1
ATOM 644 N N . TRP A 1 86 ? -15.942 1.520 10.558 1.00 86.88 86 TRP A N 1
ATOM 645 C CA . TRP A 1 86 ? -15.793 0.652 11.722 1.00 86.88 86 TRP A CA 1
ATOM 646 C C . TRP A 1 86 ? -15.288 1.375 12.980 1.00 86.88 86 TRP A C 1
ATOM 648 O O . TRP A 1 86 ? -15.451 0.858 14.088 1.00 86.88 86 TRP A O 1
ATOM 658 N N . LEU A 1 87 ? -14.755 2.589 12.869 1.00 84.56 87 LEU A N 1
ATOM 659 C CA . LEU A 1 87 ? -14.440 3.452 14.012 1.00 84.56 87 LEU A CA 1
ATOM 660 C C . LEU A 1 87 ? -15.566 4.434 14.344 1.00 84.56 87 LEU A C 1
ATOM 662 O O . LEU A 1 87 ? -15.559 5.010 15.431 1.00 84.56 87 LEU A O 1
ATOM 666 N N . ASP A 1 88 ? -16.554 4.585 13.462 1.00 84.38 88 ASP A N 1
ATOM 667 C CA . ASP A 1 88 ? -17.639 5.543 13.641 1.00 84.38 88 ASP A CA 1
ATOM 668 C C . ASP A 1 88 ? -18.455 5.248 14.910 1.00 84.38 88 ASP A C 1
ATOM 670 O O . ASP A 1 88 ? -18.858 4.105 15.166 1.00 84.38 88 ASP A O 1
ATOM 674 N N . GLY A 1 89 ? -18.655 6.274 15.735 1.00 78.00 89 GLY A N 1
ATOM 675 C CA . GLY A 1 89 ? -19.257 6.152 17.066 1.00 78.00 89 GLY A CA 1
ATOM 676 C C . GLY A 1 89 ? -18.312 5.689 18.185 1.00 78.00 89 GLY A C 1
ATOM 677 O O . GLY A 1 89 ? -18.779 5.469 19.301 1.00 78.00 89 GLY A O 1
ATOM 678 N N . THR A 1 90 ? -17.006 5.549 17.930 1.00 82.06 90 THR A N 1
ATOM 679 C CA . THR A 1 90 ? -15.992 5.296 18.972 1.00 82.06 90 THR A CA 1
ATOM 680 C C . THR A 1 90 ? -15.150 6.545 19.251 1.00 82.06 90 THR A C 1
ATOM 682 O O . THR A 1 90 ? -15.085 7.459 18.435 1.00 82.06 90 THR A O 1
ATOM 685 N N . THR A 1 91 ? -14.452 6.580 20.390 1.00 80.38 91 THR A N 1
ATOM 686 C CA . THR A 1 91 ? -13.465 7.630 20.721 1.00 80.38 91 THR A CA 1
ATOM 687 C C . THR A 1 91 ? -12.148 7.504 19.946 1.00 80.38 91 THR A C 1
ATOM 689 O O . THR A 1 91 ? -11.209 8.253 20.211 1.00 80.38 91 THR A O 1
ATOM 692 N N . HIS A 1 92 ? -12.043 6.531 19.039 1.00 81.88 92 HIS A N 1
ATOM 693 C CA . HIS A 1 92 ? -10.824 6.252 18.296 1.00 81.88 92 HIS A CA 1
ATOM 694 C C . HIS A 1 92 ? -10.837 6.940 16.929 1.00 81.88 92 HIS A C 1
ATOM 696 O O . HIS A 1 92 ? -11.835 6.917 16.211 1.00 81.88 92 HIS A O 1
ATOM 702 N N . SER A 1 93 ? -9.700 7.506 16.541 1.00 81.75 93 SER A N 1
ATOM 703 C CA . SER A 1 93 ? -9.441 8.079 15.227 1.00 81.75 93 SER A CA 1
ATOM 704 C C . SER A 1 93 ? -8.519 7.170 14.411 1.00 81.75 93 SER A C 1
ATOM 706 O O . SER A 1 93 ? -7.620 6.497 14.925 1.00 81.75 93 SER A O 1
ATOM 708 N N . MET A 1 94 ? -8.747 7.123 13.100 1.00 84.19 94 MET A N 1
ATOM 709 C CA . MET A 1 94 ? -7.878 6.394 12.180 1.00 84.19 94 MET A CA 1
ATOM 710 C C . MET A 1 94 ? -6.617 7.217 11.901 1.00 84.19 94 MET A C 1
ATOM 712 O O . MET A 1 94 ? -6.707 8.320 11.367 1.00 84.19 94 MET A O 1
ATOM 716 N N . VAL A 1 95 ? -5.442 6.662 12.202 1.00 83.88 95 VAL A N 1
ATOM 717 C CA . VAL A 1 95 ? -4.149 7.308 11.913 1.00 83.88 95 VAL A CA 1
ATOM 718 C C . VAL A 1 95 ? -3.623 6.875 10.550 1.00 83.88 95 VAL A C 1
ATOM 720 O O . VAL A 1 95 ? -3.155 7.692 9.757 1.00 83.88 95 VAL A O 1
ATOM 723 N N . ARG A 1 96 ? -3.652 5.566 10.281 1.00 83.50 96 ARG A N 1
ATOM 724 C CA . ARG A 1 96 ? -3.128 4.988 9.041 1.00 83.50 96 ARG A CA 1
ATOM 725 C C . ARG A 1 96 ? -3.721 3.617 8.780 1.00 83.50 96 ARG A C 1
ATOM 727 O O . ARG A 1 96 ? -3.893 2.837 9.710 1.00 83.50 96 ARG A O 1
ATOM 734 N N . VAL A 1 97 ? -3.935 3.302 7.510 1.00 86.38 97 VAL A N 1
ATOM 735 C CA . VAL A 1 97 ? -4.237 1.949 7.047 1.00 86.38 97 VAL A CA 1
ATOM 736 C C . VAL A 1 97 ? -3.273 1.618 5.922 1.00 86.38 97 VAL A C 1
ATOM 738 O O . VAL A 1 97 ? -3.113 2.412 5.002 1.00 86.38 97 VAL A O 1
ATOM 741 N N . ASP A 1 98 ? -2.625 0.461 6.012 1.00 82.50 98 ASP A N 1
ATOM 742 C CA . ASP A 1 98 ? -1.731 -0.051 4.978 1.00 82.50 98 ASP A CA 1
ATOM 743 C C . ASP A 1 98 ? -2.166 -1.465 4.573 1.00 82.50 98 ASP A C 1
ATOM 745 O O . ASP A 1 98 ? -2.331 -2.346 5.424 1.00 82.50 98 ASP A O 1
ATOM 749 N N . VAL A 1 99 ? -2.328 -1.698 3.268 1.00 82.06 99 VAL A N 1
ATOM 750 C CA . VAL A 1 99 ? -2.691 -3.009 2.710 1.00 82.06 99 VAL A CA 1
ATOM 751 C C . VAL A 1 99 ? -1.464 -3.657 2.066 1.00 82.06 99 VAL A C 1
ATOM 753 O O . VAL A 1 99 ? -0.858 -3.123 1.136 1.00 82.06 99 VAL A O 1
ATOM 756 N N . TYR A 1 100 ? -1.104 -4.844 2.552 1.00 80.44 100 TYR A N 1
ATOM 757 C CA . TYR A 1 100 ? 0.013 -5.655 2.074 1.00 80.44 100 TYR A CA 1
ATOM 758 C C . TYR A 1 100 ? -0.497 -7.024 1.618 1.00 80.44 100 TYR A C 1
ATOM 760 O O . TYR A 1 100 ? -0.407 -8.009 2.350 1.00 80.44 100 TYR A O 1
ATOM 768 N N . GLY A 1 101 ? -1.036 -7.098 0.399 1.00 79.94 101 GLY A N 1
ATOM 769 C CA . GLY A 1 101 ? -1.580 -8.346 -0.143 1.00 79.94 101 GLY A CA 1
ATOM 770 C C . GLY A 1 101 ? -2.784 -8.838 0.667 1.00 79.94 101 GLY A C 1
ATOM 771 O O . GLY A 1 101 ? -3.850 -8.232 0.612 1.00 79.94 101 GLY A O 1
ATOM 772 N N . ASP A 1 102 ? -2.615 -9.926 1.419 1.00 82.75 102 ASP A N 1
ATOM 773 C CA . ASP A 1 102 ? -3.648 -10.526 2.275 1.00 82.75 102 ASP A CA 1
ATOM 774 C C . ASP A 1 102 ? -3.687 -9.944 3.697 1.00 82.75 102 ASP A C 1
ATOM 776 O O . ASP A 1 102 ? -4.478 -10.391 4.527 1.00 82.75 102 ASP A O 1
ATOM 780 N N . ARG A 1 103 ? -2.840 -8.960 4.010 1.00 84.50 103 ARG A N 1
ATOM 781 C CA . ARG A 1 103 ? -2.771 -8.342 5.335 1.00 84.50 103 ARG A CA 1
ATOM 782 C C . ARG A 1 103 ? -3.183 -6.878 5.296 1.00 84.50 103 ARG A C 1
ATOM 784 O O . ARG A 1 103 ? -2.685 -6.120 4.470 1.00 84.50 103 ARG A O 1
ATOM 791 N N . VAL A 1 104 ? -4.016 -6.474 6.246 1.00 85.31 104 VAL A N 1
ATOM 792 C CA . VAL A 1 104 ? -4.388 -5.076 6.482 1.00 85.31 104 VAL A CA 1
ATOM 793 C C . VAL A 1 104 ? -3.861 -4.666 7.850 1.00 85.31 104 VAL A C 1
ATOM 795 O O . VAL A 1 104 ? -4.233 -5.261 8.858 1.00 85.31 104 VAL A O 1
ATOM 798 N N . LEU A 1 105 ? -2.974 -3.673 7.883 1.00 88.31 105 LEU A N 1
ATOM 799 C CA . LEU A 1 105 ? -2.475 -3.077 9.117 1.00 88.31 105 LEU A CA 1
ATOM 800 C C . LEU A 1 105 ? -3.219 -1.766 9.359 1.00 88.31 105 LEU A C 1
ATOM 802 O O . LEU A 1 105 ? -2.982 -0.780 8.662 1.00 88.31 105 LEU A O 1
ATOM 806 N N . ALA A 1 106 ? -4.099 -1.754 10.354 1.00 87.69 106 ALA A N 1
ATOM 807 C CA . ALA A 1 106 ? -4.805 -0.554 10.782 1.00 87.69 106 ALA A CA 1
ATOM 808 C C . ALA A 1 106 ? -4.134 0.017 12.036 1.00 87.69 106 ALA A C 1
ATOM 810 O O . ALA A 1 106 ? -3.971 -0.671 13.042 1.00 87.69 106 ALA A O 1
ATOM 811 N N . THR A 1 107 ? -3.728 1.282 11.975 1.00 87.25 107 THR A N 1
ATOM 812 C CA . THR A 1 107 ? -3.239 2.046 13.124 1.00 87.25 107 THR A CA 1
ATOM 813 C C . THR A 1 107 ? -4.309 3.038 13.540 1.00 87.25 107 THR A C 1
ATOM 815 O O . THR A 1 107 ? -4.712 3.897 12.751 1.00 87.25 107 THR A O 1
ATOM 818 N N . VAL A 1 108 ? -4.757 2.908 14.782 1.00 86.94 108 VAL A N 1
ATOM 819 C CA . VAL A 1 108 ? -5.823 3.716 15.368 1.00 86.94 108 VAL A CA 1
ATOM 820 C C . VAL A 1 108 ? -5.317 4.365 16.645 1.00 86.94 108 VAL A C 1
ATOM 822 O O . VAL A 1 108 ? -4.519 3.778 17.378 1.00 86.94 108 VAL A O 1
ATOM 825 N N . GLU A 1 109 ? -5.762 5.581 16.900 1.00 87.19 109 GLU A N 1
ATOM 826 C CA . GLU A 1 109 ? -5.419 6.354 18.084 1.00 87.19 109 GLU A CA 1
ATOM 827 C C . GLU A 1 109 ? -6.681 6.590 18.906 1.00 87.19 109 GLU A C 1
ATOM 829 O O . GLU A 1 109 ? -7.720 6.904 18.343 1.00 87.19 109 GLU A O 1
ATOM 834 N N . GLY A 1 110 ? -6.634 6.419 20.223 1.00 82.00 110 GLY A N 1
ATOM 835 C CA . GLY A 1 110 ? -7.806 6.659 21.062 1.00 82.00 110 GLY A CA 1
ATOM 836 C C . GLY A 1 110 ? -7.785 5.916 22.384 1.00 82.00 110 GLY A C 1
ATOM 837 O O . GLY A 1 110 ? -6.801 5.276 22.758 1.00 82.00 110 GLY A O 1
ATOM 838 N N . SER A 1 111 ? -8.897 6.024 23.101 1.00 74.50 111 SER A N 1
ATOM 839 C CA . SER A 1 111 ? -9.122 5.342 24.369 1.00 74.50 111 SER A CA 1
ATOM 840 C C . SER A 1 111 ? -10.525 4.730 24.421 1.00 74.50 111 SER A C 1
ATOM 842 O O . SER A 1 111 ? -11.478 5.254 23.836 1.00 74.50 111 SER A O 1
ATOM 844 N N . GLY A 1 112 ? -10.649 3.594 25.114 1.00 74.38 112 GLY A N 1
ATOM 845 C CA . GLY A 1 112 ? -11.898 2.841 25.270 1.00 74.38 112 GLY A CA 1
ATOM 846 C C . GLY A 1 112 ? -11.839 1.435 24.671 1.00 74.38 112 GLY A C 1
ATOM 847 O O . GLY A 1 112 ? -10.799 0.998 24.181 1.00 74.38 112 GLY A O 1
ATOM 848 N N . GLU A 1 113 ? -12.963 0.718 24.719 1.00 74.50 113 GLU A N 1
ATOM 849 C CA . GLU A 1 113 ? -13.080 -0.589 24.072 1.00 74.50 113 GLU A CA 1
ATOM 850 C C . GLU A 1 113 ? -13.404 -0.446 22.584 1.00 74.50 113 GLU A C 1
ATOM 852 O O . GLU A 1 113 ? -14.184 0.410 22.162 1.00 74.50 113 GLU A O 1
ATOM 857 N N . LEU A 1 114 ? -12.785 -1.307 21.784 1.00 78.50 114 LEU A N 1
ATOM 858 C CA . LEU A 1 114 ? -13.016 -1.393 20.351 1.00 78.50 114 LEU A CA 1
ATOM 859 C C . LEU A 1 114 ? -14.021 -2.502 20.053 1.00 78.50 114 LEU A C 1
ATOM 861 O O . LEU A 1 114 ? -14.119 -3.494 20.777 1.00 78.50 114 LEU A O 1
ATOM 865 N N . ARG A 1 115 ? -14.739 -2.353 18.936 1.00 82.75 115 ARG A N 1
ATOM 866 C CA . ARG A 1 115 ? -15.590 -3.419 18.399 1.00 82.75 115 ARG A CA 1
ATOM 867 C C . ARG A 1 115 ? -14.758 -4.686 18.109 1.00 82.75 115 ARG A C 1
ATOM 869 O O . ARG A 1 115 ? -13.531 -4.616 18.002 1.00 82.75 115 ARG A O 1
ATOM 876 N N . PRO A 1 116 ? -15.382 -5.863 17.949 1.00 84.31 116 PRO A N 1
ATOM 877 C CA . PRO A 1 116 ? -14.652 -7.072 17.588 1.00 84.31 116 PRO A CA 1
ATOM 878 C C . PRO A 1 116 ? -13.898 -6.903 16.262 1.00 84.31 116 PRO A C 1
ATOM 880 O O . PRO A 1 116 ? -14.484 -6.588 15.227 1.00 84.31 116 PRO A O 1
ATOM 883 N N . LEU A 1 117 ? -12.591 -7.186 16.264 1.00 84.56 117 LEU A N 1
ATOM 884 C CA . LEU A 1 117 ? -11.746 -7.075 15.064 1.00 84.56 117 LEU A CA 1
ATOM 885 C C . LEU A 1 117 ? -12.184 -8.026 13.933 1.00 84.56 117 LEU A C 1
ATOM 887 O O . LEU A 1 117 ? -11.898 -7.796 12.760 1.00 84.56 117 LEU A O 1
ATOM 891 N N . ARG A 1 118 ? -12.910 -9.095 14.284 1.00 85.19 118 ARG A N 1
ATOM 892 C CA . ARG A 1 118 ? -13.513 -10.031 13.328 1.00 85.19 118 ARG A CA 1
ATOM 893 C C . ARG A 1 118 ? -14.525 -9.361 12.402 1.00 85.19 118 ARG A C 1
ATOM 895 O O . ARG A 1 118 ? -14.577 -9.728 11.233 1.00 85.19 118 ARG A O 1
ATOM 902 N N . ASP A 1 119 ? -15.283 -8.387 12.895 1.00 86.25 119 ASP A N 1
ATOM 903 C CA . ASP A 1 119 ? -16.297 -7.702 12.088 1.00 86.25 119 ASP A CA 1
ATOM 904 C C . ASP A 1 119 ? -15.630 -6.845 11.010 1.00 86.25 119 ASP A C 1
ATOM 906 O O . ASP A 1 119 ? -16.020 -6.901 9.843 1.00 86.25 119 ASP A O 1
ATOM 910 N N . LEU A 1 120 ? -14.543 -6.156 11.379 1.00 85.25 120 LEU A N 1
ATOM 911 C CA . LEU A 1 120 ? -13.698 -5.417 10.441 1.00 85.25 120 LEU A CA 1
ATOM 912 C C . LEU A 1 120 ? -13.054 -6.351 9.406 1.00 85.25 120 LEU A C 1
ATOM 914 O O . LEU A 1 120 ? -13.049 -6.048 8.217 1.00 85.25 120 LEU A O 1
ATOM 918 N N . ALA A 1 121 ? -12.543 -7.509 9.835 1.00 86.50 121 ALA A N 1
ATOM 919 C CA . ALA A 1 121 ? -11.961 -8.491 8.920 1.00 86.50 121 ALA A CA 1
ATOM 920 C C . ALA A 1 121 ? -12.981 -9.023 7.901 1.00 86.50 121 ALA A C 1
ATOM 922 O O . ALA A 1 121 ? -12.643 -9.186 6.731 1.00 86.50 121 ALA A O 1
ATOM 923 N N . ASN A 1 122 ? -14.227 -9.254 8.322 1.00 88.94 122 ASN A N 1
ATOM 924 C CA . ASN A 1 122 ? -15.295 -9.706 7.434 1.00 88.94 122 ASN A CA 1
ATOM 925 C C . ASN A 1 122 ? -15.721 -8.617 6.440 1.00 88.94 122 ASN A C 1
ATOM 927 O O . ASN A 1 122 ? -15.891 -8.922 5.263 1.00 88.94 122 ASN A O 1
ATOM 931 N N . GLN A 1 123 ? -15.856 -7.361 6.885 1.00 87.06 123 GLN A N 1
ATOM 932 C CA . GLN A 1 123 ? -16.145 -6.231 5.991 1.00 87.06 123 GLN A CA 1
ATOM 933 C C . GLN A 1 123 ? -15.052 -6.069 4.932 1.00 87.06 123 GLN A C 1
ATOM 935 O O . GLN A 1 123 ? -15.345 -6.102 3.740 1.00 87.06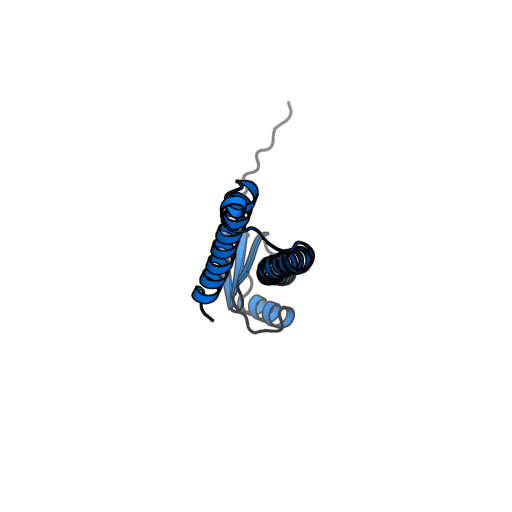 123 GLN A O 1
ATOM 940 N N . LEU A 1 124 ? -13.787 -6.019 5.358 1.00 86.56 124 LEU A N 1
ATOM 941 C CA . LEU A 1 124 ? -12.655 -5.885 4.443 1.00 86.56 124 LEU A CA 1
ATOM 942 C C . LEU A 1 124 ? -12.542 -7.067 3.473 1.00 86.56 124 LEU A C 1
ATOM 944 O O . LEU A 1 124 ? -12.139 -6.874 2.330 1.00 86.56 124 LEU A O 1
ATOM 948 N N . ALA A 1 125 ? -12.904 -8.281 3.898 1.00 87.38 125 ALA A N 1
ATOM 949 C CA . ALA A 1 125 ? -12.888 -9.445 3.017 1.00 87.38 125 ALA A CA 1
ATOM 950 C C . ALA A 1 125 ? -13.930 -9.356 1.891 1.00 87.38 125 ALA A C 1
ATOM 952 O O . ALA A 1 125 ? -13.669 -9.819 0.781 1.00 87.38 125 ALA A O 1
ATOM 953 N N . VAL A 1 126 ? -15.090 -8.750 2.166 1.00 88.50 126 VAL A N 1
ATOM 954 C CA . VAL A 1 126 ? -16.119 -8.478 1.153 1.00 88.50 126 VAL A CA 1
ATOM 955 C C . VAL A 1 126 ? -15.654 -7.365 0.217 1.00 88.50 126 VAL A C 1
ATOM 957 O O . VAL A 1 126 ? -15.677 -7.552 -0.995 1.00 88.50 126 VAL A O 1
ATOM 960 N N . THR A 1 127 ? -15.177 -6.243 0.760 1.00 87.19 127 THR A N 1
ATOM 961 C CA . THR A 1 127 ? -14.753 -5.072 -0.026 1.00 87.19 127 THR A CA 1
ATOM 962 C C . THR A 1 127 ? -13.550 -5.360 -0.926 1.00 87.19 127 THR A C 1
ATOM 964 O O . THR A 1 127 ? -13.490 -4.874 -2.052 1.00 87.19 127 THR A O 1
ATOM 967 N N . LEU A 1 128 ? -12.582 -6.148 -0.446 1.00 84.50 128 LEU A N 1
ATOM 968 C CA . LEU A 1 128 ? -11.369 -6.503 -1.194 1.00 84.50 128 LEU A CA 1
ATOM 969 C C . LEU A 1 128 ? -11.526 -7.796 -2.012 1.00 84.50 128 LEU A C 1
ATOM 971 O O . LEU A 1 128 ? -10.549 -8.256 -2.606 1.00 84.50 128 LEU A O 1
ATOM 975 N N . GLU A 1 129 ? -12.723 -8.396 -2.004 1.00 86.50 129 GLU A N 1
ATOM 976 C CA . GLU A 1 129 ? -13.075 -9.640 -2.705 1.00 86.50 129 GLU A CA 1
ATOM 977 C C . GLU A 1 129 ? -12.116 -10.816 -2.420 1.00 86.50 129 GLU A C 1
ATOM 979 O O . GLU A 1 129 ? -11.923 -11.716 -3.242 1.00 86.50 129 GLU A O 1
ATOM 984 N N . ARG A 1 130 ? -11.477 -10.824 -1.243 1.00 85.81 130 ARG A N 1
ATOM 985 C CA . ARG A 1 130 ? -10.479 -11.833 -0.857 1.00 85.81 130 ARG A CA 1
ATOM 986 C C . ARG A 1 130 ? -10.361 -11.970 0.659 1.00 85.81 130 ARG A C 1
ATOM 988 O O . ARG A 1 130 ? -10.548 -10.988 1.372 1.00 85.81 130 ARG A O 1
ATOM 995 N N . PRO A 1 131 ? -9.996 -13.153 1.188 1.00 85.00 131 PRO A N 1
ATOM 996 C CA . PRO A 1 131 ? -9.756 -13.307 2.618 1.00 85.00 131 PRO A CA 1
ATOM 997 C C . PRO A 1 131 ? -8.560 -12.455 3.055 1.00 85.00 131 PRO A C 1
ATOM 999 O O . PRO A 1 131 ? -7.500 -12.491 2.427 1.00 85.00 131 PRO A O 1
ATOM 1002 N N . VAL A 1 132 ? -8.729 -11.721 4.156 1.00 87.12 132 VAL A N 1
ATOM 1003 C CA . VAL A 1 132 ? -7.697 -10.842 4.712 1.00 87.12 132 VAL A CA 1
ATOM 1004 C C . VAL A 1 132 ? -7.479 -11.080 6.201 1.00 87.12 132 VAL A C 1
ATOM 1006 O O . VAL A 1 132 ? -8.398 -11.413 6.949 1.00 87.12 132 VAL A O 1
ATOM 1009 N N . ARG A 1 133 ? -6.237 -10.892 6.645 1.00 87.69 133 ARG A N 1
ATOM 1010 C CA . ARG A 1 133 ? -5.855 -10.839 8.056 1.00 87.69 133 ARG A CA 1
ATOM 1011 C C . ARG A 1 133 ? -5.713 -9.384 8.476 1.00 87.69 133 ARG A C 1
ATOM 1013 O O . ARG A 1 133 ? -4.951 -8.643 7.861 1.00 87.69 133 ARG A O 1
ATOM 1020 N N . VAL A 1 134 ? -6.411 -9.001 9.537 1.00 88.19 134 VAL A N 1
ATOM 1021 C CA . VAL A 1 134 ? -6.349 -7.643 10.079 1.00 88.19 134 VAL A CA 1
ATOM 1022 C C . VAL A 1 134 ? -5.458 -7.631 11.311 1.00 88.19 134 VAL A C 1
ATOM 1024 O O . VAL A 1 134 ? -5.731 -8.339 12.278 1.00 88.19 134 VAL A O 1
ATOM 1027 N N . ASP A 1 135 ? -4.414 -6.812 11.264 1.00 88.69 135 ASP A N 1
ATOM 1028 C CA . ASP A 1 135 ? -3.566 -6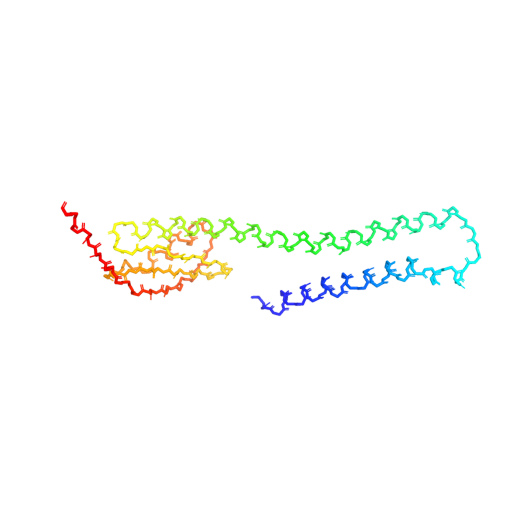.491 12.405 1.00 88.69 135 ASP A CA 1
ATOM 1029 C C . ASP A 1 135 ? -3.934 -5.073 12.871 1.00 88.69 135 ASP A C 1
ATOM 1031 O O . ASP A 1 135 ? -3.931 -4.129 12.076 1.00 88.69 135 ASP A O 1
ATOM 1035 N N . LEU A 1 136 ? -4.263 -4.916 14.155 1.00 87.38 136 LEU A N 1
ATOM 1036 C CA . LEU A 1 136 ? -4.627 -3.625 14.735 1.00 87.38 136 LEU A CA 1
ATOM 1037 C C . LEU A 1 136 ? -3.516 -3.120 15.656 1.00 87.38 136 LEU A C 1
ATOM 1039 O O . LEU A 1 136 ? -3.097 -3.816 16.581 1.00 87.38 136 LEU A O 1
ATOM 1043 N N . ARG A 1 137 ? -3.070 -1.886 15.427 1.00 86.44 137 ARG A N 1
ATOM 1044 C CA . ARG A 1 137 ? -2.150 -1.164 16.304 1.00 86.44 137 ARG A CA 1
ATOM 1045 C C . ARG A 1 137 ? -2.877 0.009 16.947 1.00 86.44 137 ARG A C 1
ATOM 1047 O O . ARG A 1 137 ? -3.225 0.966 16.265 1.00 86.44 137 ARG A O 1
ATOM 1054 N N . THR A 1 138 ? -3.061 -0.053 18.259 1.00 84.25 138 THR A N 1
ATOM 1055 C CA . THR A 1 138 ? -3.691 1.007 19.053 1.00 84.25 138 THR A CA 1
ATOM 1056 C C . THR A 1 138 ? -2.637 1.898 19.700 1.00 84.25 138 THR A C 1
ATOM 1058 O O . THR A 1 138 ? -1.726 1.399 20.365 1.00 84.25 138 THR A O 1
ATOM 1061 N N . ILE A 1 139 ? -2.766 3.210 19.526 1.00 85.56 139 ILE A N 1
ATOM 1062 C CA . ILE A 1 139 ? -1.945 4.225 20.189 1.00 85.56 139 ILE A CA 1
ATOM 1063 C C . ILE A 1 139 ? -2.845 4.957 21.198 1.00 85.56 139 ILE A C 1
ATOM 1065 O O . ILE A 1 139 ? -3.834 5.558 20.786 1.00 85.56 139 ILE A O 1
ATOM 1069 N N . PRO A 1 140 ? -2.565 4.899 22.510 1.00 81.06 140 PRO A N 1
ATOM 1070 C CA . PRO A 1 140 ? -3.359 5.634 23.488 1.00 81.06 140 PRO A CA 1
ATOM 1071 C C . PRO A 1 140 ? -3.128 7.143 23.340 1.00 81.06 140 PRO A C 1
ATOM 1073 O O . PRO A 1 140 ? -1.977 7.580 23.298 1.00 81.06 140 PRO A O 1
ATOM 1076 N N . SER A 1 141 ? -4.205 7.931 23.299 1.00 73.81 141 SER A N 1
ATOM 1077 C CA . SER A 1 141 ? -4.139 9.397 23.254 1.00 73.81 141 SER A CA 1
ATOM 1078 C C . SER A 1 141 ? -4.590 10.034 24.564 1.00 73.81 141 SER A C 1
ATOM 1080 O O . SER A 1 141 ? -5.543 9.584 25.204 1.00 73.81 141 SER A O 1
ATOM 1082 N N . GLN A 1 142 ? -3.893 11.098 24.966 1.00 69.38 142 GLN A N 1
ATOM 1083 C CA . GLN A 1 142 ? -4.335 12.013 26.015 1.00 69.38 142 GLN A CA 1
ATOM 1084 C C . GLN A 1 142 ? -4.525 13.394 25.395 1.00 69.38 142 GLN A C 1
ATOM 1086 O O . GLN A 1 142 ? -3.608 13.928 24.775 1.00 69.38 142 GLN A O 1
ATOM 1091 N N . VAL A 1 143 ? -5.728 13.947 25.533 1.00 64.81 143 VAL A N 1
ATOM 1092 C CA . VAL A 1 143 ? -6.062 15.285 25.040 1.00 64.81 143 VAL A CA 1
ATOM 1093 C C . VAL A 1 143 ? -5.998 16.242 26.222 1.00 64.81 143 VAL A C 1
ATOM 1095 O O . VAL A 1 143 ? -6.819 16.157 27.132 1.00 64.81 143 VAL A O 1
ATOM 1098 N N . GLU A 1 144 ? -5.023 17.146 26.211 1.00 62.88 144 GLU A N 1
ATOM 1099 C CA . GLU A 1 144 ? -4.893 18.214 27.202 1.00 62.88 144 GLU A CA 1
ATOM 1100 C C . GLU A 1 144 ? -5.357 19.528 26.559 1.00 62.88 144 GLU A C 1
ATOM 1102 O O . GLU A 1 144 ? -4.767 19.997 25.586 1.00 62.88 144 GLU A O 1
ATOM 1107 N N . SER A 1 145 ? -6.458 20.106 27.052 1.00 70.00 145 SER A N 1
ATOM 1108 C CA . SER A 1 145 ? -6.943 21.411 26.587 1.00 70.00 145 SER A CA 1
ATOM 1109 C C . SER A 1 145 ? -6.550 22.495 27.586 1.00 70.00 145 SER A C 1
ATOM 1111 O O . SER A 1 145 ? -6.989 22.450 28.735 1.00 70.00 145 SER A O 1
ATOM 1113 N N . SER A 1 146 ? -5.779 23.492 27.151 1.00 70.50 146 SER A N 1
ATOM 1114 C CA . SER A 1 146 ? -5.519 24.709 27.928 1.00 70.50 146 SER A CA 1
ATOM 1115 C C . SER A 1 146 ? -6.345 25.860 27.353 1.00 70.50 146 SER A C 1
ATOM 1117 O O . SER A 1 146 ? -6.208 26.193 26.175 1.00 70.50 146 SER A O 1
ATOM 1119 N N . GLY A 1 147 ? -7.247 26.428 28.156 1.00 67.88 147 GLY A N 1
ATOM 1120 C CA . GLY A 1 147 ? -8.023 27.612 27.791 1.00 67.88 147 GLY A CA 1
ATOM 1121 C C . GLY A 1 147 ? -7.272 28.881 28.184 1.00 67.88 147 GLY A C 1
ATOM 1122 O O . GLY A 1 147 ? -6.856 29.014 29.331 1.00 67.88 147 GLY A O 1
ATOM 1123 N N . SER A 1 148 ? -7.101 29.826 27.258 1.00 67.06 148 SER A N 1
ATOM 1124 C CA . SER A 1 148 ? -6.620 31.165 27.604 1.00 67.06 148 SER A CA 1
ATOM 1125 C C . SER A 1 148 ? -7.782 31.981 28.176 1.00 67.06 148 SER A C 1
ATOM 1127 O O . SER A 1 148 ? -8.665 32.400 27.422 1.00 67.06 148 SER A O 1
ATOM 1129 N N . GLU A 1 149 ? -7.796 32.219 29.488 1.00 60.78 149 GLU A N 1
ATOM 1130 C CA . GLU A 1 149 ? -8.605 33.301 30.059 1.00 60.78 149 GLU A CA 1
ATOM 1131 C C . GLU A 1 149 ? -8.159 34.619 29.409 1.00 60.78 149 GLU A C 1
ATOM 1133 O O . GLU A 1 149 ? -6.989 35.001 29.474 1.00 60.78 149 GLU A O 1
ATOM 1138 N N . SER A 1 150 ? -9.079 35.262 28.685 1.00 62.88 150 SER A N 1
ATOM 1139 C CA . SER A 1 150 ? -8.844 36.598 28.133 1.00 62.88 150 SER A CA 1
ATOM 1140 C C . SER A 1 150 ? -9.007 37.631 29.256 1.00 62.88 150 SER A C 1
ATOM 1142 O O . SER A 1 150 ? -9.945 37.481 30.042 1.00 62.88 150 SER A O 1
ATOM 1144 N N . PRO A 1 151 ? -8.103 38.622 29.353 1.00 63.66 151 PRO A N 1
ATOM 1145 C CA . PRO A 1 151 ? -8.086 39.618 30.425 1.00 63.66 151 PRO A CA 1
ATOM 1146 C C . PRO A 1 151 ? -9.250 40.615 30.370 1.00 63.66 151 PRO A C 1
ATOM 1148 O O . PRO A 1 151 ? -9.790 40.849 29.263 1.00 63.66 151 PRO A O 1
#

pLDDT: mean 72.54, std 11.99, range [41.25, 88.94]

Mean predicted aligned error: 15.4 Å

Secondary structure (DSSP, 8-state):
--HHHHHHHHHHHHHHHHHHHHHHHHHHTTGGGGT----HHHHHHHHHHHHHHHHHHHHHHHHHHHHHHHHHHHHHHHHHHHHHHHHTTSS-EEEEEEEETTEEEEEEE--SPPPPHHHHHHHHHHHTTS--EEEEEEE------------

Solvent-accessible surface area (backbone atoms only — not comparable to full-atom values): 8887 Å² total; per-residue (Å²): 135,63,73,63,61,58,53,51,51,52,48,52,51,53,53,51,51,50,53,48,54,49,51,51,50,43,55,73,68,48,62,64,69,79,72,73,90,81,70,73,70,67,47,53,56,51,53,52,49,49,49,53,50,53,48,50,65,50,47,52,59,52,47,55,56,49,50,60,53,50,55,46,50,55,52,27,52,54,48,41,51,51,52,47,61,72,33,62,96,53,72,42,45,81,74,46,58,48,60,58,91,52,33,36,43,38,32,34,35,30,63,82,89,76,76,67,67,64,59,55,29,54,53,48,20,61,77,67,74,39,81,47,47,71,46,80,44,79,41,81,63,84,89,84,87,84,82,82,83,78,134